Protein AF-X1MJX8-F1 (afdb_monomer_lite)

Sequence (141 aa):
MYLIDFKDSSGRNGSEAEYEYDYMFFENSLMPEYYFYSAAKYSDGSYIKNINGKLPVCEEESFTAPNSLELKYGNGDGNWEASISFERIRGNDFHKGSNNLSFWIFPESTNVHLYPKIALSINKAIFAPYFISEFFIHVLN

pLDDT: mean 80.66, std 19.54, range [22.72, 98.38]

Radius of gyration: 17.56 Å; chains: 1; bounding box: 49×34×44 Å

Organism: NCBI:txid412755

Foldseek 3Di:
DDDPPPPPPPPDDDDPPQDAAAQDLDQDAPDAFFHPQKAKDKDDPKDWDDDPRTFHWAQPDHPRPRTDTDTDIDDDPIDMDMDGDGDDDPSNPHHDDDPDDDDADDDPDPPQVPADWDWDDDPNRTDDTDRPVVDDDDHDD

Structure (mmCIF, N/CA/C/O backbone):
data_AF-X1MJX8-F1
#
_entry.id   AF-X1MJX8-F1
#
loop_
_atom_site.group_PDB
_atom_site.id
_atom_site.type_symbol
_atom_site.label_atom_id
_atom_site.label_alt_id
_atom_site.label_comp_id
_atom_site.label_asym_id
_atom_site.label_entity_id
_atom_site.label_seq_id
_atom_site.pdbx_PDB_ins_code
_atom_site.Cartn_x
_atom_site.Cartn_y
_atom_site.Cartn_z
_atom_site.occupancy
_atom_site.B_iso_or_equiv
_atom_site.auth_seq_id
_atom_site.auth_comp_id
_atom_site.auth_asym_id
_atom_site.auth_atom_id
_atom_site.pdbx_PDB_model_num
ATOM 1 N N . MET A 1 1 ? 17.859 9.594 2.837 1.00 25.47 1 MET A N 1
ATOM 2 C CA . MET A 1 1 ? 19.204 9.148 2.419 1.00 25.47 1 MET A CA 1
ATOM 3 C C . MET A 1 1 ? 19.124 8.731 0.960 1.00 25.47 1 MET A C 1
ATOM 5 O O . MET A 1 1 ? 18.314 7.873 0.644 1.00 25.47 1 MET A O 1
ATOM 9 N N . TYR A 1 2 ? 19.865 9.398 0.076 1.00 22.72 2 TYR A N 1
ATOM 10 C CA . TYR A 1 2 ? 19.898 9.067 -1.348 1.00 22.72 2 TYR A CA 1
ATOM 11 C C . TYR A 1 2 ? 20.617 7.732 -1.549 1.00 22.72 2 TYR A C 1
ATOM 13 O O . TYR A 1 2 ? 21.723 7.560 -1.042 1.00 22.72 2 TYR A O 1
ATOM 21 N N . LEU A 1 3 ? 20.027 6.827 -2.321 1.00 24.23 3 LEU A N 1
ATOM 22 C CA . LEU A 1 3 ? 20.771 5.767 -2.992 1.00 24.23 3 LEU A CA 1
ATOM 23 C C . LEU A 1 3 ? 20.480 5.897 -4.482 1.00 24.23 3 LEU A C 1
ATOM 25 O O . LEU A 1 3 ? 19.595 5.263 -5.037 1.00 24.23 3 LEU A O 1
ATOM 29 N N . ILE A 1 4 ? 21.219 6.816 -5.098 1.00 29.98 4 ILE A N 1
ATOM 30 C CA . ILE A 1 4 ? 21.469 6.781 -6.529 1.00 29.98 4 ILE A CA 1
ATOM 31 C C . ILE A 1 4 ? 22.626 5.794 -6.694 1.00 29.98 4 ILE A C 1
ATOM 33 O O . ILE A 1 4 ? 23.773 6.152 -6.427 1.00 29.98 4 ILE A O 1
ATOM 37 N N . ASP A 1 5 ? 22.341 4.545 -7.063 1.00 28.92 5 ASP A N 1
ATOM 38 C CA . ASP A 1 5 ? 23.394 3.614 -7.472 1.00 28.92 5 ASP A CA 1
ATOM 39 C C . ASP A 1 5 ? 23.694 3.850 -8.958 1.00 28.92 5 ASP A C 1
ATOM 41 O O . ASP A 1 5 ? 23.094 3.246 -9.848 1.00 28.92 5 ASP A O 1
ATOM 45 N N . PHE A 1 6 ? 24.601 4.788 -9.242 1.00 35.72 6 PHE A N 1
ATOM 46 C CA . PHE A 1 6 ? 25.273 4.817 -10.536 1.00 35.72 6 PHE A CA 1
ATOM 47 C C . PHE A 1 6 ? 26.395 3.779 -10.510 1.00 35.72 6 PHE A C 1
ATOM 49 O O . PHE A 1 6 ? 27.538 4.095 -10.182 1.00 35.72 6 PHE A O 1
ATOM 56 N N . LYS A 1 7 ? 26.100 2.546 -10.926 1.00 32.16 7 LYS A N 1
ATOM 57 C CA . LYS A 1 7 ? 27.143 1.684 -11.487 1.00 32.16 7 LYS A CA 1
ATOM 58 C C . LYS A 1 7 ? 27.288 1.989 -12.973 1.00 32.16 7 LYS A C 1
ATOM 60 O O . LYS A 1 7 ? 26.706 1.315 -13.813 1.00 32.16 7 LYS A O 1
ATOM 65 N N . ASP A 1 8 ? 28.102 2.991 -13.299 1.00 39.41 8 ASP A N 1
ATOM 66 C CA . ASP A 1 8 ? 28.864 2.916 -14.545 1.00 39.41 8 ASP A CA 1
ATOM 67 C C . ASP A 1 8 ? 30.120 2.090 -14.255 1.00 39.41 8 ASP A C 1
ATOM 69 O O . ASP A 1 8 ? 31.093 2.569 -13.674 1.00 39.41 8 ASP A O 1
ATOM 73 N N . SER A 1 9 ? 30.074 0.812 -14.618 1.00 40.59 9 SER A N 1
ATOM 74 C CA . SER A 1 9 ? 31.277 0.007 -14.792 1.00 40.59 9 SER A CA 1
ATOM 75 C C . SER A 1 9 ? 31.467 -0.277 -16.275 1.00 40.59 9 SER A C 1
ATOM 77 O O . SER A 1 9 ? 31.355 -1.417 -16.726 1.00 40.59 9 SER A O 1
ATOM 79 N N . SER A 1 10 ? 31.769 0.762 -17.053 1.00 38.62 10 SER A N 1
ATOM 80 C CA . SER A 1 10 ? 32.276 0.643 -18.418 1.00 38.62 10 SER A CA 1
ATOM 81 C C . SER A 1 10 ? 33.718 0.116 -18.435 1.00 38.62 10 SER A C 1
ATOM 83 O O . SER A 1 10 ? 34.661 0.761 -18.879 1.00 38.62 10 SER A O 1
ATOM 85 N N . GLY A 1 11 ? 33.876 -1.142 -18.026 1.00 40.78 11 GLY A N 1
ATOM 86 C CA . GLY A 1 11 ? 34.896 -2.034 -18.563 1.00 40.78 11 GLY A CA 1
ATOM 87 C C . GLY A 1 11 ? 34.317 -2.741 -19.786 1.00 40.78 11 GLY A C 1
ATOM 88 O O . GLY A 1 11 ? 33.833 -3.863 -19.680 1.00 40.78 11 GLY A O 1
ATOM 89 N N . ARG A 1 12 ? 34.288 -2.068 -20.943 1.00 47.28 12 ARG A N 1
ATOM 90 C CA . ARG A 1 12 ? 33.763 -2.653 -22.187 1.00 47.28 12 ARG A CA 1
ATOM 91 C C . ARG A 1 12 ? 34.659 -3.791 -22.674 1.00 47.28 12 ARG A C 1
ATOM 93 O O . ARG A 1 12 ? 35.814 -3.548 -23.002 1.00 47.28 12 ARG A O 1
ATOM 100 N N . ASN A 1 13 ? 34.067 -4.974 -22.833 1.00 40.62 13 ASN A N 1
ATOM 101 C CA . ASN A 1 13 ? 34.365 -5.917 -23.913 1.00 40.62 13 ASN A CA 1
ATOM 102 C C . ASN A 1 13 ? 33.113 -6.772 -24.213 1.00 40.62 13 ASN A C 1
ATOM 104 O O . ASN A 1 13 ? 32.824 -7.724 -23.502 1.00 40.62 13 ASN A O 1
ATOM 108 N N . GLY A 1 14 ? 32.384 -6.404 -25.275 1.00 47.25 14 GLY A N 1
ATOM 109 C CA . GLY A 1 14 ? 31.572 -7.296 -26.122 1.00 47.25 14 GLY A CA 1
ATOM 110 C C . GLY A 1 14 ? 30.442 -8.139 -25.505 1.00 47.25 14 GLY A C 1
ATOM 111 O O . GLY A 1 14 ? 30.599 -9.341 -25.338 1.00 47.25 14 GLY A O 1
ATOM 112 N N . SER A 1 15 ? 29.276 -7.535 -25.286 1.00 40.44 15 SER A N 1
ATOM 113 C CA . SER A 1 15 ? 27.907 -8.058 -25.516 1.00 40.44 15 SER A CA 1
ATOM 114 C C . SER A 1 15 ? 26.939 -6.969 -25.033 1.00 40.44 15 SER A C 1
ATOM 116 O O . SER A 1 15 ? 27.300 -6.198 -24.144 1.00 40.44 15 SER A O 1
ATOM 118 N N . GLU A 1 16 ? 25.774 -6.799 -25.660 1.00 48.97 16 GLU A N 1
ATOM 119 C CA . GLU A 1 16 ? 24.746 -5.880 -25.152 1.00 48.97 16 GLU A CA 1
ATOM 120 C C . GLU A 1 16 ? 24.348 -6.345 -23.747 1.00 48.97 16 GLU A C 1
ATOM 122 O O . GLU A 1 16 ? 23.657 -7.347 -23.594 1.00 48.97 16 GLU A O 1
ATOM 127 N N . ALA A 1 17 ? 24.871 -5.678 -22.718 1.00 59.62 17 ALA A N 1
ATOM 128 C CA . ALA A 1 17 ? 24.524 -5.977 -21.341 1.00 59.62 17 ALA A CA 1
ATOM 129 C C . ALA A 1 17 ? 23.063 -5.570 -21.132 1.00 59.62 17 ALA A C 1
ATOM 131 O O . ALA A 1 17 ? 22.727 -4.388 -21.241 1.00 59.62 17 ALA A O 1
ATOM 132 N N . GLU A 1 18 ? 22.199 -6.553 -20.889 1.00 62.78 18 GLU A N 1
ATOM 133 C CA . GLU A 1 18 ? 20.811 -6.310 -20.511 1.00 62.78 18 GLU A CA 1
ATOM 134 C C . GLU A 1 18 ? 20.781 -5.445 -19.245 1.00 62.78 18 GLU A C 1
ATOM 136 O O . GLU A 1 18 ? 21.544 -5.657 -18.301 1.00 62.78 18 GLU A O 1
ATOM 141 N N . TYR A 1 19 ? 19.940 -4.410 -19.255 1.00 75.25 19 TYR A N 1
ATOM 142 C CA . TYR A 1 19 ? 19.821 -3.492 -18.129 1.00 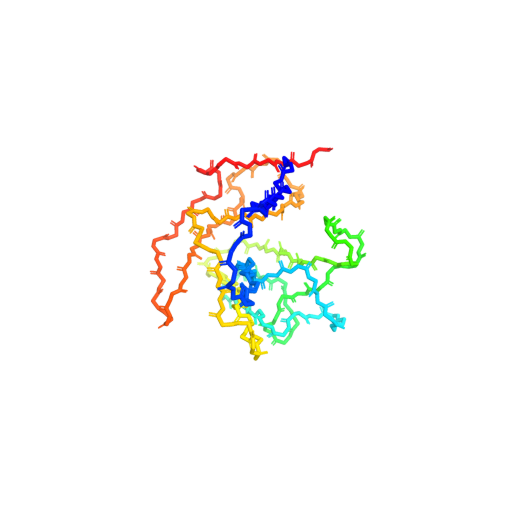75.25 19 TYR A CA 1
ATOM 143 C C . TYR A 1 19 ? 19.154 -4.207 -16.951 1.00 75.25 19 TYR A C 1
ATOM 145 O O . TYR A 1 19 ? 18.047 -4.725 -17.087 1.00 75.25 19 TYR A O 1
ATOM 153 N N . GLU A 1 20 ? 19.815 -4.220 -15.793 1.00 80.12 20 GLU A N 1
ATOM 154 C CA . GLU A 1 20 ? 19.229 -4.745 -14.561 1.00 80.12 20 GLU A CA 1
ATOM 155 C C . GLU A 1 20 ? 18.338 -3.686 -13.903 1.00 80.12 20 GLU A C 1
ATOM 157 O O . GLU A 1 20 ? 18.796 -2.594 -13.551 1.00 80.12 20 GLU A O 1
ATOM 162 N N . TYR A 1 21 ? 17.070 -4.022 -13.692 1.00 79.62 21 TYR A N 1
ATOM 163 C CA . TYR A 1 21 ? 16.095 -3.150 -13.047 1.00 79.62 21 TYR A CA 1
ATOM 164 C C . TYR A 1 21 ? 16.095 -3.316 -11.525 1.00 79.62 21 TYR A C 1
ATOM 166 O O . TYR A 1 21 ? 16.451 -4.366 -10.982 1.00 79.62 21 TYR A O 1
ATOM 174 N N . ASP A 1 22 ? 15.650 -2.282 -10.816 1.00 83.44 22 ASP A N 1
ATOM 175 C CA . ASP A 1 22 ? 15.385 -2.393 -9.384 1.00 83.44 22 ASP A CA 1
ATOM 176 C C . ASP A 1 22 ? 14.062 -3.139 -9.142 1.00 83.44 22 ASP A C 1
ATOM 178 O O . ASP A 1 22 ? 13.101 -3.023 -9.906 1.00 83.44 22 ASP A O 1
ATOM 182 N N . TYR A 1 23 ? 14.001 -3.919 -8.060 1.00 84.38 23 TYR A N 1
ATOM 183 C CA . TYR A 1 23 ? 12.796 -4.662 -7.691 1.00 84.38 23 TYR A CA 1
ATOM 184 C C . TYR A 1 23 ? 11.807 -3.751 -6.952 1.00 84.38 23 TYR A C 1
ATOM 186 O O . TYR A 1 23 ? 11.869 -3.592 -5.731 1.00 84.38 23 TYR A O 1
ATOM 194 N N . MET A 1 24 ? 10.906 -3.126 -7.707 1.00 88.31 24 MET A N 1
ATOM 195 C CA . MET A 1 24 ? 10.059 -2.035 -7.232 1.00 88.31 24 MET A CA 1
ATOM 196 C C . MET A 1 24 ? 8.597 -2.464 -7.057 1.00 88.31 24 MET A C 1
ATOM 198 O O . MET A 1 24 ? 7.958 -2.942 -7.989 1.00 88.31 24 MET A O 1
ATOM 202 N N . PHE A 1 25 ? 8.052 -2.285 -5.851 1.00 91.12 25 PHE A N 1
ATOM 203 C CA . PHE A 1 25 ? 6.638 -2.576 -5.563 1.00 91.12 25 PHE A CA 1
ATOM 204 C C . PHE A 1 25 ? 5.714 -1.406 -5.919 1.00 91.12 25 PHE A C 1
ATOM 206 O O . PHE A 1 25 ? 4.576 -1.608 -6.346 1.00 91.12 25 PHE A O 1
ATOM 213 N N . PHE A 1 26 ? 6.202 -0.185 -5.708 1.00 93.88 26 PHE A N 1
ATOM 214 C CA . PHE A 1 26 ? 5.493 1.051 -5.991 1.00 93.88 26 PHE A CA 1
ATOM 215 C C . PHE A 1 26 ? 6.502 2.191 -6.155 1.00 93.88 26 PHE A C 1
ATOM 217 O O . PHE A 1 26 ? 7.419 2.326 -5.345 1.00 93.88 26 PHE A O 1
ATOM 224 N N . GLU A 1 27 ? 6.290 3.014 -7.174 1.00 92.56 27 GLU A N 1
ATOM 225 C CA . GLU A 1 27 ? 6.927 4.327 -7.326 1.00 92.56 27 GLU A CA 1
ATOM 226 C C . GLU A 1 27 ? 5.856 5.374 -7.583 1.00 92.56 27 GLU A C 1
ATOM 228 O O . GLU A 1 27 ? 5.777 6.341 -6.838 1.00 92.56 27 GLU A O 1
ATOM 233 N N . ASN A 1 28 ? 4.998 5.130 -8.574 1.00 93.94 28 ASN A N 1
ATOM 234 C 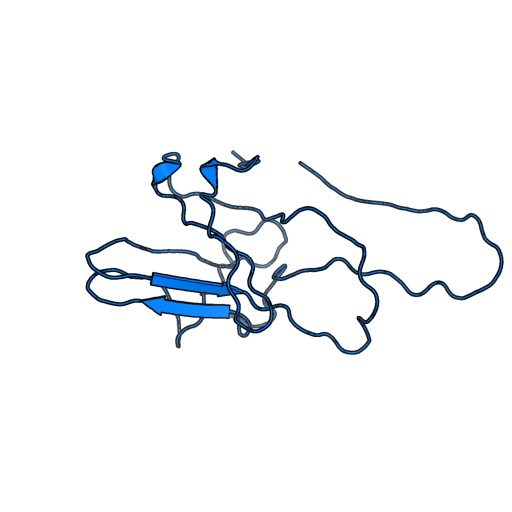CA . ASN A 1 28 ? 3.826 5.942 -8.864 1.00 93.94 28 ASN A CA 1
ATOM 235 C C . ASN A 1 28 ? 2.693 5.074 -9.423 1.00 93.94 28 ASN A C 1
ATOM 237 O O . ASN A 1 28 ? 2.926 4.090 -10.126 1.00 93.94 28 ASN A O 1
ATOM 241 N N . SER A 1 29 ? 1.454 5.477 -9.167 1.00 94.06 29 SER A N 1
ATOM 242 C CA . SER A 1 29 ? 0.278 4.983 -9.874 1.00 94.06 29 SER A CA 1
ATOM 243 C C . SER A 1 29 ? 0.067 5.770 -11.165 1.00 94.06 29 SER A C 1
ATOM 245 O O . SER A 1 29 ? 0.085 6.999 -11.161 1.00 94.06 29 SER A O 1
ATOM 247 N N . LEU A 1 30 ? -0.194 5.065 -12.268 1.00 92.94 30 LEU A N 1
ATOM 248 C CA . LEU A 1 30 ? -0.627 5.680 -13.531 1.00 92.94 30 LEU A CA 1
ATOM 249 C C . LEU A 1 30 ? -2.118 6.048 -13.526 1.00 92.94 30 LEU A C 1
ATOM 251 O O . LEU A 1 30 ? -2.558 6.844 -14.351 1.00 92.94 30 LEU A O 1
ATOM 255 N N . MET A 1 31 ? -2.891 5.431 -12.630 1.00 92.88 31 MET A N 1
ATOM 256 C CA . MET A 1 31 ? -4.329 5.645 -12.493 1.00 92.88 31 MET A CA 1
ATOM 257 C C . MET A 1 31 ? -4.629 6.444 -11.221 1.00 92.88 31 MET A C 1
ATOM 259 O O . MET A 1 31 ? -3.991 6.187 -10.192 1.00 92.88 31 MET A O 1
ATOM 263 N N . PRO A 1 32 ? -5.605 7.365 -11.263 1.00 92.50 32 PRO A N 1
ATOM 264 C CA . PRO A 1 32 ? -6.043 8.087 -10.078 1.00 92.50 32 PRO A CA 1
ATOM 265 C C . PRO A 1 32 ? -6.844 7.175 -9.134 1.00 92.50 32 PRO A C 1
ATOM 267 O O . PRO A 1 32 ? -7.151 6.023 -9.448 1.00 92.50 32 PRO A O 1
ATOM 270 N N . GLU A 1 33 ? -7.227 7.734 -7.988 1.00 95.62 33 GLU A N 1
ATOM 271 C CA . GLU A 1 33 ? -8.064 7.133 -6.941 1.00 95.62 33 GLU A CA 1
ATOM 272 C C . GLU A 1 33 ? -7.407 6.002 -6.150 1.00 95.62 33 GLU A C 1
ATOM 274 O O . GLU A 1 33 ? -7.257 6.130 -4.938 1.00 95.62 33 GLU A O 1
ATOM 279 N N . TYR A 1 34 ? -7.042 4.888 -6.785 1.00 97.19 34 TYR A N 1
ATOM 280 C CA . TYR A 1 34 ? -6.519 3.713 -6.089 1.00 97.19 34 TYR A CA 1
ATOM 281 C C . TYR A 1 34 ? -5.505 2.929 -6.913 1.00 97.19 34 TYR A C 1
ATOM 283 O O . TYR A 1 34 ? -5.561 2.859 -8.140 1.00 97.19 34 TYR A O 1
ATOM 291 N N . TYR A 1 35 ? -4.588 2.261 -6.217 1.00 97.38 35 TYR A N 1
ATOM 292 C CA . TYR A 1 35 ? -3.528 1.509 -6.871 1.00 97.38 35 TYR A CA 1
ATOM 293 C C . TYR A 1 35 ? -3.952 0.074 -7.168 1.00 97.38 35 TYR A C 1
ATOM 295 O O . TYR A 1 35 ? -4.213 -0.723 -6.262 1.00 97.38 35 TYR A O 1
ATOM 303 N N . PHE A 1 36 ? -3.993 -0.282 -8.450 1.00 96.25 36 PHE A N 1
ATOM 304 C CA . PHE A 1 36 ? -4.509 -1.570 -8.915 1.00 96.25 36 PHE A CA 1
ATOM 305 C C . PHE A 1 36 ? -3.793 -2.783 -8.295 1.00 96.25 36 PHE A C 1
ATOM 307 O O . PHE A 1 36 ? -4.449 -3.751 -7.894 1.00 96.25 36 PHE A O 1
ATOM 314 N N . TYR A 1 37 ? -2.467 -2.713 -8.145 1.00 95.56 3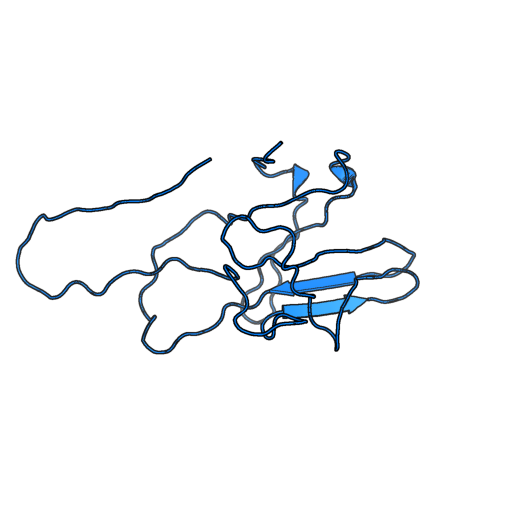7 TYR A N 1
ATOM 315 C CA . TYR A 1 37 ? -1.642 -3.796 -7.594 1.00 95.56 37 TYR A CA 1
ATOM 316 C C . TYR A 1 37 ? -1.604 -3.835 -6.063 1.00 95.56 37 TYR A C 1
ATOM 318 O O . TYR A 1 37 ? -0.844 -4.606 -5.478 1.00 95.56 37 TYR A O 1
ATOM 326 N N . SER A 1 38 ? -2.448 -3.053 -5.394 1.00 96.75 38 SER A N 1
ATOM 327 C CA . SER A 1 38 ? -2.639 -3.156 -3.950 1.00 96.75 38 SER A CA 1
ATOM 328 C C . SER A 1 38 ? -3.789 -4.099 -3.577 1.00 96.75 38 SER A C 1
ATOM 330 O O . SER A 1 38 ? -4.588 -4.518 -4.417 1.00 96.75 38 SER A O 1
ATOM 332 N N . ALA A 1 39 ? -3.892 -4.436 -2.299 1.00 97.00 39 ALA A N 1
ATOM 333 C CA . ALA A 1 39 ? -5.107 -4.956 -1.688 1.00 97.00 39 ALA A CA 1
ATOM 334 C C . ALA A 1 39 ? -5.205 -4.430 -0.256 1.00 97.00 39 ALA A C 1
ATOM 336 O O . ALA A 1 39 ? -4.176 -4.231 0.386 1.00 97.00 39 ALA A O 1
ATOM 337 N N . ALA A 1 40 ? -6.423 -4.222 0.234 1.00 97.25 40 ALA A N 1
ATOM 338 C CA . ALA A 1 40 ? -6.705 -3.785 1.592 1.00 97.25 40 ALA A CA 1
ATOM 339 C C . ALA A 1 40 ? -8.024 -4.396 2.085 1.00 97.25 40 ALA A C 1
ATOM 341 O O . ALA A 1 40 ? -9.014 -4.433 1.351 1.00 97.25 40 ALA A O 1
ATOM 342 N N . LYS A 1 41 ? -8.041 -4.886 3.325 1.00 97.06 41 LYS A N 1
ATOM 343 C CA . LYS A 1 41 ? -9.226 -5.458 3.984 1.00 97.06 41 LYS A CA 1
ATOM 344 C C . LYS A 1 41 ? -9.157 -5.232 5.493 1.00 97.06 41 LYS A C 1
ATOM 346 O O . LYS A 1 41 ? -8.070 -5.060 6.040 1.00 97.06 41 LYS A O 1
ATOM 351 N N . TYR A 1 42 ? -10.302 -5.278 6.164 1.00 97.75 42 TYR A N 1
ATOM 352 C CA . TYR A 1 42 ? -10.388 -5.174 7.620 1.00 97.75 42 TYR A CA 1
ATOM 353 C C . TYR A 1 42 ? -11.586 -5.947 8.187 1.00 97.75 42 TYR A C 1
ATOM 355 O O . TYR A 1 42 ? -12.496 -6.313 7.442 1.00 97.75 42 TYR A O 1
ATOM 363 N N . SER A 1 43 ? -11.579 -6.185 9.499 1.00 97.06 43 SER A N 1
ATOM 364 C CA . SER A 1 43 ? -12.668 -6.797 10.264 1.00 97.06 43 SER A CA 1
ATOM 365 C C . SER A 1 43 ? -12.851 -6.139 11.639 1.00 97.06 43 SER A C 1
ATOM 367 O O . SER A 1 43 ? -11.952 -5.474 12.144 1.00 97.06 43 SER A O 1
ATOM 369 N N . ASP A 1 44 ? -14.026 -6.350 12.239 1.00 94.44 44 ASP A N 1
ATOM 370 C CA . ASP A 1 44 ? -14.340 -6.158 13.667 1.00 94.44 44 ASP A CA 1
ATOM 371 C C . ASP A 1 44 ? -13.781 -4.877 14.314 1.00 94.44 44 ASP A C 1
ATOM 373 O O . ASP A 1 44 ? -12.911 -4.903 15.178 1.00 94.44 44 ASP A O 1
ATOM 377 N N . GLY A 1 45 ? -14.271 -3.712 13.891 1.00 93.38 45 GLY A N 1
ATOM 378 C CA . GLY A 1 45 ? -13.909 -2.428 14.508 1.00 93.38 45 GLY A CA 1
ATOM 379 C C . GLY A 1 45 ? -12.499 -1.918 14.180 1.00 93.38 45 GLY A C 1
ATOM 380 O O . GLY A 1 45 ? -12.239 -0.733 14.375 1.00 93.38 45 GLY A O 1
ATOM 381 N N . SER A 1 46 ? -11.615 -2.755 13.627 1.00 96.88 46 SER A N 1
ATOM 382 C CA . SER A 1 46 ? -10.429 -2.286 12.907 1.00 96.88 46 SER A CA 1
ATOM 383 C C . SER A 1 46 ? -10.841 -1.693 11.562 1.00 96.88 46 SER A C 1
ATOM 385 O O . SER A 1 46 ? -11.885 -2.038 11.004 1.00 96.88 46 SER A O 1
ATOM 387 N N . TYR A 1 47 ? -10.021 -0.797 11.017 1.00 97.25 47 TYR A N 1
ATOM 388 C CA . TYR A 1 47 ? -10.263 -0.234 9.695 1.00 97.25 47 TYR A CA 1
ATOM 389 C C . TYR A 1 47 ? -8.965 0.070 8.957 1.00 97.25 47 TYR A C 1
ATOM 391 O O . TYR A 1 47 ? -7.941 0.387 9.557 1.00 97.25 47 TYR A O 1
ATOM 399 N N . ILE A 1 48 ? -9.051 0.038 7.632 1.00 97.94 48 ILE A N 1
ATOM 400 C CA . ILE A 1 48 ? -8.067 0.629 6.731 1.00 97.94 48 ILE A CA 1
ATOM 401 C C . ILE A 1 48 ? -8.813 1.302 5.581 1.00 97.94 48 ILE A C 1
ATOM 403 O O . ILE A 1 48 ? -9.713 0.704 4.979 1.00 97.94 48 ILE A O 1
ATOM 407 N N . LYS A 1 49 ? -8.473 2.563 5.297 1.00 98.00 49 LYS A N 1
ATOM 408 C CA . LYS A 1 49 ? -9.051 3.312 4.181 1.00 98.00 49 LYS A CA 1
ATOM 409 C C . LYS A 1 49 ? -8.725 2.575 2.888 1.00 98.00 49 LYS A C 1
ATOM 411 O O . LYS A 1 49 ? -7.572 2.258 2.613 1.00 98.00 49 LYS A O 1
ATOM 416 N N . ASN A 1 50 ? -9.759 2.275 2.116 1.00 98.12 50 ASN A N 1
ATOM 417 C CA . ASN A 1 50 ? -9.626 1.604 0.836 1.00 98.12 50 ASN A CA 1
ATOM 418 C C . ASN A 1 50 ? -10.763 2.009 -0.104 1.00 98.12 50 ASN A C 1
ATOM 420 O O . ASN A 1 50 ? -11.846 2.380 0.350 1.00 98.12 50 ASN A O 1
ATOM 424 N N . ILE A 1 51 ? -10.510 1.906 -1.405 1.00 98.25 51 ILE A N 1
ATOM 425 C CA . ILE A 1 51 ? -11.507 2.059 -2.466 1.00 98.25 51 ILE A CA 1
ATOM 426 C C . ILE A 1 51 ? -11.566 0.719 -3.191 1.00 98.25 51 ILE A C 1
ATO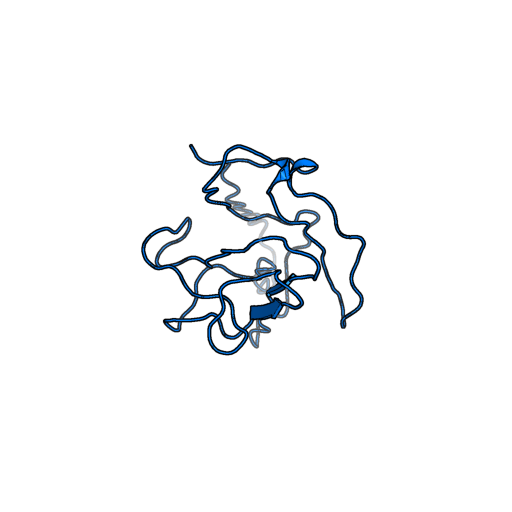M 428 O O . ILE A 1 51 ? -10.562 0.259 -3.725 1.00 98.25 51 ILE A O 1
ATOM 432 N N . ASN A 1 52 ? -12.719 0.047 -3.162 1.00 96.62 52 ASN A N 1
ATOM 433 C CA . ASN A 1 52 ? -12.907 -1.281 -3.764 1.00 96.62 52 ASN A CA 1
ATOM 434 C C . ASN A 1 52 ? -11.859 -2.327 -3.317 1.00 96.62 52 ASN A C 1
ATOM 436 O O . ASN A 1 52 ? -11.404 -3.148 -4.114 1.00 96.62 52 ASN A O 1
ATOM 440 N N . GLY A 1 53 ? -11.450 -2.292 -2.042 1.00 97.88 53 GLY A N 1
ATOM 441 C CA . GLY A 1 53 ? -10.432 -3.197 -1.504 1.00 97.88 53 GLY A CA 1
ATOM 442 C C . GLY A 1 53 ? -9.007 -2.883 -1.968 1.00 97.88 53 GLY A C 1
ATOM 443 O O . GLY A 1 53 ? -8.155 -3.768 -1.932 1.00 97.88 53 GLY A O 1
ATOM 444 N N . LYS A 1 54 ? -8.742 -1.654 -2.429 1.00 98.38 54 LYS A N 1
ATOM 445 C CA . LYS A 1 54 ? -7.435 -1.157 -2.887 1.00 98.38 54 LYS A CA 1
ATOM 446 C C . LYS A 1 54 ? -6.991 0.055 -2.071 1.00 98.38 54 LYS A C 1
ATOM 448 O O . LYS A 1 54 ? -7.829 0.824 -1.602 1.00 98.38 54 LYS A O 1
ATOM 453 N N . LEU A 1 55 ? -5.681 0.223 -1.908 1.00 98.38 55 LEU A N 1
ATOM 454 C CA . LEU A 1 55 ? -5.091 1.399 -1.273 1.00 98.38 55 LEU A CA 1
ATOM 455 C C . LEU A 1 55 ? -5.331 2.644 -2.139 1.00 98.38 55 LEU A C 1
ATOM 457 O O . LEU A 1 55 ? -5.092 2.573 -3.351 1.00 98.38 55 LEU A O 1
ATOM 461 N N . PRO A 1 56 ? -5.785 3.761 -1.544 1.00 98.19 56 PRO A N 1
ATOM 462 C CA . PRO A 1 56 ? -5.930 5.016 -2.261 1.00 98.19 56 PRO A CA 1
ATOM 463 C C . PRO A 1 56 ? -4.586 5.585 -2.726 1.00 98.19 56 PRO A C 1
ATOM 465 O O . PRO A 1 56 ? -3.549 5.364 -2.097 1.00 98.19 56 PRO A O 1
ATOM 468 N N . VAL A 1 57 ? -4.632 6.340 -3.818 1.00 97.62 57 VAL A N 1
ATOM 469 C CA . VAL A 1 57 ? -3.517 7.139 -4.335 1.00 97.62 57 VAL A CA 1
ATOM 470 C C . VAL A 1 57 ? -3.639 8.559 -3.779 1.00 97.62 57 VAL A C 1
ATOM 472 O O . VAL A 1 57 ? -4.714 9.150 -3.841 1.00 97.62 57 VAL A O 1
ATOM 475 N N . CYS A 1 58 ? -2.545 9.081 -3.228 1.00 95.19 58 CYS A N 1
ATOM 476 C CA . CYS A 1 58 ? -2.411 10.444 -2.713 1.00 95.19 58 CYS A CA 1
ATOM 477 C C . CYS A 1 58 ? -1.593 11.272 -3.709 1.00 95.19 58 CYS A C 1
ATOM 479 O O . CYS A 1 58 ? -0.480 10.878 -4.055 1.00 95.19 58 CYS A O 1
ATOM 481 N N . GLU A 1 59 ? -2.128 12.397 -4.178 1.00 94.25 59 GLU A N 1
ATOM 482 C CA . GLU A 1 59 ? -1.451 13.286 -5.141 1.00 94.25 59 GLU A CA 1
ATOM 483 C C . GLU A 1 59 ? -0.872 14.538 -4.458 1.00 94.25 59 GLU A C 1
ATOM 485 O O . GLU A 1 59 ? -0.124 15.304 -5.063 1.00 94.25 59 GLU A O 1
ATOM 490 N N . GLU A 1 60 ? -1.200 14.749 -3.183 1.00 92.12 60 GLU A N 1
ATOM 491 C CA . GLU A 1 60 ? -0.797 15.914 -2.400 1.00 92.12 60 GLU A CA 1
ATOM 492 C C . GLU A 1 60 ? 0.606 15.774 -1.800 1.00 92.12 60 GLU A C 1
ATOM 494 O O . GLU A 1 60 ? 1.319 16.767 -1.656 1.00 92.12 60 GLU A O 1
ATOM 499 N N . GLU A 1 61 ? 1.009 14.550 -1.453 1.00 90.31 61 GLU A N 1
ATOM 500 C CA . GLU A 1 61 ? 2.303 14.255 -0.843 1.00 90.31 61 GLU A CA 1
ATOM 501 C C . GLU A 1 61 ? 2.955 13.058 -1.535 1.00 90.31 61 GLU A C 1
ATOM 503 O O . GLU A 1 61 ? 2.367 11.984 -1.665 1.00 90.31 61 GLU A O 1
ATOM 508 N N . SER A 1 62 ? 4.186 13.240 -2.007 1.00 92.88 62 SER A N 1
ATOM 509 C CA . SER A 1 62 ? 4.960 12.193 -2.670 1.00 92.88 62 SER A CA 1
ATOM 510 C C . SER A 1 62 ? 6.455 12.451 -2.516 1.00 92.88 62 SER A C 1
ATOM 512 O O . SER A 1 62 ? 6.908 13.594 -2.467 1.00 92.88 62 SER A O 1
ATOM 514 N N . PHE A 1 63 ? 7.237 11.373 -2.425 1.00 91.50 63 PHE A N 1
ATOM 515 C CA . PHE A 1 63 ? 8.697 11.475 -2.493 1.00 91.50 63 PHE A CA 1
ATOM 516 C C . PHE A 1 63 ? 9.154 11.566 -3.952 1.00 91.50 63 PHE A C 1
ATOM 518 O O . PHE A 1 63 ? 9.903 12.466 -4.327 1.00 91.50 63 PHE A O 1
ATOM 525 N N . THR A 1 64 ? 8.652 10.648 -4.777 1.00 88.88 64 THR A N 1
ATOM 526 C CA . THR A 1 64 ? 8.776 10.702 -6.231 1.00 88.88 64 THR A CA 1
ATOM 527 C C . THR A 1 64 ? 7.434 11.163 -6.776 1.00 88.88 64 THR A C 1
ATOM 529 O O . THR A 1 64 ? 6.458 10.433 -6.678 1.00 88.88 64 THR A O 1
ATOM 532 N N . ALA A 1 65 ? 7.370 12.371 -7.332 1.00 91.62 65 ALA A N 1
ATOM 533 C CA . ALA A 1 65 ? 6.154 12.868 -7.972 1.00 91.62 65 ALA A CA 1
ATOM 534 C C . ALA A 1 65 ? 5.702 11.935 -9.124 1.00 91.62 65 ALA A C 1
ATOM 536 O O . ALA A 1 65 ? 6.564 11.333 -9.776 1.00 91.62 65 ALA A O 1
ATOM 537 N N . PRO A 1 66 ? 4.394 11.866 -9.452 1.00 95.19 66 PRO A N 1
ATOM 538 C CA . PRO A 1 66 ? 3.317 12.709 -8.924 1.00 95.19 66 PRO A CA 1
ATOM 539 C C . PRO A 1 66 ? 2.574 12.202 -7.679 1.00 95.19 66 PRO A C 1
ATOM 541 O O . PRO A 1 66 ? 1.795 12.980 -7.141 1.00 95.19 66 PRO A O 1
ATOM 544 N N . ASN A 1 67 ? 2.728 10.950 -7.237 1.00 96.75 67 ASN A N 1
ATOM 545 C CA . ASN A 1 67 ? 1.836 10.412 -6.207 1.00 96.75 67 ASN A CA 1
ATOM 546 C C . ASN A 1 67 ? 2.477 9.408 -5.239 1.00 96.75 67 ASN A C 1
ATOM 548 O O . ASN A 1 67 ? 3.597 8.938 -5.407 1.00 96.75 67 ASN A O 1
ATOM 552 N N . SER A 1 68 ? 1.748 9.118 -4.164 1.00 97.00 68 SER A N 1
ATOM 553 C CA . SER A 1 68 ? 2.075 8.106 -3.164 1.00 97.00 68 SER A CA 1
ATOM 554 C C . SER A 1 68 ? 0.856 7.237 -2.840 1.00 97.00 68 SER A C 1
ATOM 556 O O . SER A 1 68 ? -0.229 7.425 -3.395 1.00 97.00 68 SER A O 1
ATOM 558 N N . LEU A 1 69 ? 1.025 6.248 -1.959 1.00 97.00 69 LEU A N 1
ATOM 559 C CA . LEU A 1 69 ? -0.082 5.440 -1.444 1.00 97.00 69 LEU A CA 1
ATOM 560 C C . LEU A 1 69 ? -0.492 5.927 -0.058 1.00 97.00 69 LEU A C 1
ATOM 562 O O . LEU A 1 69 ? 0.345 6.052 0.835 1.00 97.00 69 LEU A O 1
ATOM 566 N N . GLU A 1 70 ? -1.792 6.120 0.147 1.00 95.94 70 GLU A N 1
ATOM 567 C CA . GLU A 1 70 ? -2.334 6.509 1.446 1.00 95.94 70 GLU A CA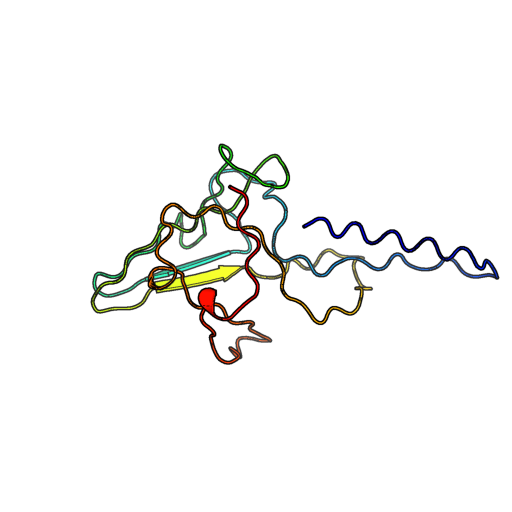 1
ATOM 568 C C . GLU A 1 70 ? -2.563 5.274 2.324 1.00 95.94 70 GLU A C 1
ATOM 570 O O . GLU A 1 70 ? -3.379 4.400 2.012 1.00 95.94 70 GLU A O 1
ATOM 575 N N . LEU A 1 71 ? -1.881 5.225 3.469 1.00 95.06 71 LEU A N 1
ATOM 576 C CA . LEU A 1 71 ? -2.055 4.175 4.468 1.00 95.06 71 LEU A CA 1
ATOM 577 C C . LEU A 1 71 ? -2.693 4.739 5.740 1.00 95.06 71 LEU A C 1
ATOM 579 O O . LEU A 1 71 ? -2.024 4.981 6.741 1.00 95.06 71 LEU A O 1
ATOM 583 N N . LYS A 1 72 ? -4.015 4.920 5.705 1.00 95.56 72 LYS A N 1
ATOM 584 C CA . LYS A 1 72 ? -4.798 5.393 6.851 1.00 95.56 72 LYS A CA 1
ATOM 585 C C . LYS A 1 72 ? -5.564 4.249 7.500 1.00 95.56 72 LYS A C 1
ATOM 587 O O . LYS A 1 72 ? -6.419 3.641 6.858 1.00 95.56 72 LYS A O 1
ATOM 592 N N . TYR A 1 73 ? -5.281 3.963 8.765 1.00 95.62 73 TYR A N 1
ATOM 593 C CA . TYR A 1 73 ? -5.838 2.812 9.476 1.00 95.62 73 TYR A CA 1
ATOM 594 C C . TYR A 1 73 ? -6.124 3.117 10.945 1.00 95.62 73 TYR A C 1
ATOM 596 O O . TYR A 1 73 ? -5.681 4.121 11.503 1.00 95.62 73 TYR A O 1
ATOM 604 N N . GLY A 1 74 ? -6.863 2.214 11.580 1.00 93.69 74 GLY A N 1
ATOM 605 C CA . GLY A 1 74 ? -7.082 2.209 13.017 1.00 93.69 74 GLY A CA 1
ATOM 606 C C . GLY A 1 74 ? -7.270 0.796 13.538 1.00 93.69 74 GLY A C 1
ATOM 607 O O . GLY A 1 74 ? -7.827 -0.069 12.859 1.00 93.69 74 GLY A O 1
ATOM 608 N N . ASN A 1 75 ? -6.784 0.582 14.757 1.00 92.75 75 ASN A N 1
ATOM 609 C CA . ASN A 1 75 ? -6.836 -0.708 15.428 1.00 92.75 75 ASN A CA 1
ATOM 610 C C . ASN A 1 75 ? -8.085 -0.768 16.321 1.00 92.75 75 ASN A C 1
ATOM 612 O O . ASN A 1 75 ? -8.287 0.116 17.154 1.00 92.75 75 ASN A O 1
ATOM 616 N N . GLY A 1 76 ? -8.893 -1.806 16.137 1.00 93.12 76 GLY A N 1
ATOM 617 C CA . GLY A 1 76 ? -10.001 -2.208 17.000 1.00 93.12 76 GLY A CA 1
ATOM 618 C C . GLY A 1 76 ? -9.814 -3.652 17.469 1.00 93.12 76 GLY A C 1
ATOM 619 O O . GLY A 1 76 ? -8.682 -4.106 17.628 1.00 93.12 76 GLY A O 1
ATOM 620 N N . ASP A 1 77 ? -10.915 -4.376 17.672 1.00 95.38 77 ASP A N 1
ATOM 621 C CA . ASP A 1 77 ? -10.882 -5.764 18.161 1.00 95.38 77 ASP A CA 1
ATOM 622 C C . ASP A 1 77 ? -10.453 -6.774 17.079 1.00 95.38 77 ASP A C 1
ATOM 624 O O . ASP A 1 77 ? -9.919 -7.842 17.382 1.00 95.38 77 ASP A O 1
ATOM 628 N N . GLY A 1 78 ? -10.693 -6.441 15.810 1.00 94.94 78 GLY A N 1
ATOM 629 C CA . GLY A 1 78 ? -10.323 -7.231 14.641 1.00 94.94 78 GLY A CA 1
ATOM 630 C C . GLY A 1 78 ? -8.988 -6.834 14.041 1.00 94.94 78 GLY A C 1
ATOM 631 O O . GLY A 1 78 ? -8.166 -6.154 14.651 1.00 94.94 78 GLY A O 1
ATOM 632 N N . ASN A 1 79 ? -8.786 -7.211 12.782 1.00 95.44 79 ASN A N 1
ATOM 633 C CA . ASN A 1 79 ? -7.538 -6.948 12.073 1.00 95.44 79 ASN A CA 1
ATOM 634 C C . ASN A 1 79 ? -7.777 -6.122 10.818 1.00 95.44 79 ASN A C 1
ATOM 636 O O . ASN A 1 79 ? -8.869 -6.104 10.256 1.00 95.44 79 ASN A O 1
ATOM 640 N N . TRP A 1 80 ? -6.721 -5.477 10.349 1.00 96.06 80 TRP A N 1
ATOM 641 C CA . TRP A 1 80 ? -6.648 -4.940 9.004 1.00 96.06 80 TRP A CA 1
ATOM 642 C C . TRP A 1 80 ? -5.371 -5.453 8.344 1.00 96.06 80 TRP A C 1
ATOM 644 O O . TRP A 1 80 ? -4.373 -5.734 9.007 1.00 96.06 80 TRP A O 1
ATOM 654 N N . GLU A 1 81 ? -5.418 -5.616 7.030 1.00 95.31 81 GLU A N 1
ATOM 655 C CA . GLU A 1 81 ? -4.283 -6.052 6.227 1.00 95.31 81 GLU A CA 1
ATOM 656 C C . GLU A 1 81 ? -4.237 -5.223 4.949 1.00 95.31 81 GLU A C 1
ATOM 658 O O . GLU A 1 81 ? -5.273 -4.991 4.319 1.00 95.31 81 GLU A O 1
ATOM 663 N N . ALA A 1 82 ? -3.030 -4.831 4.549 1.00 96.19 82 ALA A N 1
ATOM 664 C CA . ALA A 1 82 ? -2.757 -4.280 3.234 1.00 96.19 82 ALA A CA 1
ATOM 665 C C . ALA A 1 82 ? -1.543 -4.957 2.602 1.00 96.19 82 ALA A C 1
ATOM 667 O O . ALA A 1 82 ? -0.617 -5.384 3.291 1.00 96.19 82 ALA A O 1
ATOM 668 N N . SER A 1 83 ? -1.549 -5.044 1.278 1.00 95.56 83 SER A N 1
ATOM 669 C CA . SER A 1 83 ? -0.444 -5.600 0.502 1.00 95.56 83 SER A CA 1
ATOM 670 C C . SER A 1 83 ? -0.230 -4.800 -0.769 1.00 95.56 83 SER A C 1
ATOM 672 O O . SER A 1 83 ? -1.203 -4.385 -1.398 1.00 95.56 83 SER A O 1
ATOM 674 N N . ILE A 1 84 ? 1.025 -4.666 -1.181 1.00 95.56 84 ILE A N 1
ATOM 675 C CA . ILE A 1 84 ? 1.420 -4.114 -2.476 1.00 95.56 84 ILE A CA 1
ATOM 676 C C . ILE A 1 84 ? 2.094 -5.247 -3.244 1.00 95.56 84 ILE A C 1
ATOM 678 O O . ILE A 1 84 ? 3.047 -5.855 -2.760 1.00 95.56 84 ILE A O 1
ATOM 682 N N . SER A 1 85 ? 1.551 -5.579 -4.409 1.00 92.31 85 SER A N 1
ATOM 683 C CA . SER A 1 85 ? 2.058 -6.656 -5.253 1.00 92.31 85 SER A CA 1
ATOM 684 C C . SER A 1 85 ? 3.065 -6.110 -6.250 1.00 92.31 85 SER A C 1
ATOM 686 O O . SER A 1 85 ? 2.873 -5.031 -6.801 1.00 92.31 85 SER A O 1
ATOM 688 N N . PHE A 1 86 ? 4.110 -6.889 -6.513 1.00 89.31 86 PHE A N 1
ATOM 689 C CA . PHE A 1 86 ? 5.046 -6.596 -7.588 1.00 89.31 86 PHE A CA 1
ATOM 690 C C . PHE A 1 86 ? 4.343 -6.697 -8.950 1.00 89.31 86 PHE A C 1
ATOM 692 O O . PHE A 1 86 ? 3.772 -7.744 -9.282 1.00 89.31 86 PHE A O 1
ATOM 699 N N . GLU A 1 87 ? 4.391 -5.621 -9.734 1.00 86.06 87 GLU A N 1
ATOM 700 C CA . GLU A 1 87 ? 3.910 -5.614 -11.112 1.00 86.06 87 GLU A CA 1
ATOM 701 C C . GLU A 1 87 ? 4.945 -6.280 -12.023 1.00 86.06 87 GLU A C 1
ATOM 703 O O . GLU A 1 87 ? 6.080 -5.828 -12.156 1.00 86.06 87 GLU A O 1
ATOM 708 N N . ARG A 1 88 ? 4.550 -7.366 -12.693 1.00 82.12 88 ARG A N 1
ATOM 709 C CA . ARG A 1 88 ? 5.404 -8.002 -13.700 1.00 82.12 88 ARG A CA 1
ATOM 710 C C . ARG A 1 88 ? 5.302 -7.247 -15.019 1.00 82.12 88 ARG A C 1
ATOM 712 O O . ARG A 1 88 ? 4.344 -7.435 -15.767 1.00 82.12 88 ARG A O 1
ATOM 719 N N . ILE A 1 89 ? 6.322 -6.454 -15.320 1.00 81.75 89 ILE A N 1
ATOM 720 C CA . ILE A 1 89 ? 6.462 -5.771 -16.607 1.00 81.75 89 ILE A CA 1
ATOM 721 C C . ILE A 1 89 ? 7.145 -6.720 -17.596 1.00 81.75 89 ILE A C 1
ATOM 723 O O . ILE A 1 89 ? 8.219 -7.255 -17.329 1.00 81.75 89 ILE A O 1
ATOM 727 N N . ARG A 1 90 ? 6.523 -6.955 -18.755 1.00 78.94 90 ARG A N 1
ATOM 728 C CA . ARG A 1 90 ? 7.102 -7.822 -19.793 1.00 78.94 90 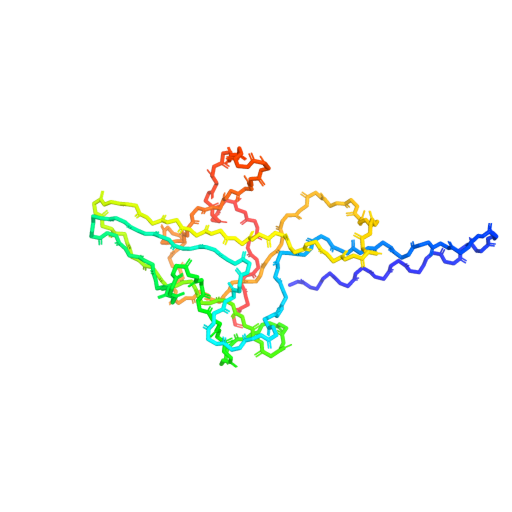ARG A CA 1
ATOM 729 C C . ARG A 1 90 ? 8.415 -7.227 -20.311 1.00 78.94 90 ARG A C 1
ATOM 731 O O . ARG A 1 90 ? 8.434 -6.066 -20.706 1.00 78.94 90 ARG A O 1
ATOM 738 N N . GLY A 1 91 ? 9.468 -8.043 -20.376 1.00 80.06 91 GLY A N 1
ATOM 739 C CA . GLY A 1 91 ? 10.807 -7.609 -20.787 1.00 80.06 91 GLY A CA 1
ATOM 740 C C . GLY A 1 91 ? 11.642 -7.019 -19.648 1.00 80.06 91 GLY A C 1
ATOM 741 O O . GLY A 1 91 ? 12.809 -6.711 -19.859 1.00 80.06 91 GLY A O 1
ATOM 742 N N . ASN A 1 92 ? 11.075 -6.902 -18.443 1.00 79.69 92 ASN A N 1
ATOM 743 C CA . ASN A 1 92 ? 11.831 -6.672 -17.219 1.00 79.69 92 ASN A CA 1
ATOM 744 C C . ASN A 1 92 ? 12.130 -8.029 -16.560 1.00 79.69 92 ASN A C 1
ATOM 746 O O . ASN A 1 92 ? 11.474 -8.439 -15.601 1.00 79.69 92 ASN A O 1
ATOM 750 N N . ASP A 1 93 ? 13.068 -8.766 -17.154 1.00 79.19 93 ASP A N 1
ATOM 751 C CA . ASP A 1 93 ? 13.403 -10.131 -16.731 1.00 79.19 93 ASP A CA 1
ATOM 752 C C . ASP A 1 93 ? 14.646 -10.174 -15.818 1.00 79.19 93 ASP A C 1
ATOM 754 O O . ASP A 1 93 ? 14.817 -11.121 -15.046 1.00 79.19 93 ASP A O 1
ATOM 758 N N . PHE A 1 94 ? 15.465 -9.115 -15.824 1.00 80.25 94 PHE A N 1
ATOM 759 C CA . PHE A 1 94 ? 16.716 -9.023 -15.068 1.00 80.25 94 PHE A CA 1
ATOM 760 C C . PHE A 1 94 ? 16.620 -7.959 -13.983 1.00 80.25 94 PHE A C 1
ATOM 762 O O . PHE A 1 94 ? 16.416 -6.781 -14.264 1.00 80.25 94 PHE A O 1
ATOM 769 N N . HIS A 1 95 ? 16.795 -8.387 -12.734 1.00 80.88 95 HIS A N 1
ATOM 770 C CA . HIS A 1 95 ? 16.724 -7.511 -11.573 1.00 80.88 95 HIS A CA 1
ATOM 771 C C . HIS A 1 95 ? 18.033 -7.541 -10.802 1.00 80.88 95 HIS A C 1
ATOM 773 O O . HIS A 1 95 ? 18.618 -8.612 -10.610 1.00 80.88 95 HIS A O 1
ATOM 779 N N . LYS A 1 96 ? 18.440 -6.382 -10.284 1.00 81.56 96 LYS A N 1
ATOM 780 C CA . LYS A 1 96 ? 19.572 -6.297 -9.363 1.00 81.56 96 LYS A CA 1
ATOM 781 C C . LYS A 1 96 ? 19.254 -7.090 -8.097 1.00 81.56 96 LYS A C 1
ATOM 783 O O . LYS A 1 96 ? 18.166 -6.975 -7.527 1.00 81.56 96 LYS A O 1
ATOM 788 N N . GLY A 1 97 ? 20.217 -7.867 -7.612 1.00 76.88 97 GLY A N 1
ATOM 789 C CA . GLY A 1 97 ? 20.107 -8.490 -6.295 1.00 76.88 97 GLY A CA 1
ATOM 790 C C . GLY A 1 97 ? 20.059 -7.423 -5.196 1.00 76.88 97 GLY A C 1
ATOM 791 O O . GLY A 1 97 ? 20.969 -6.602 -5.101 1.00 76.88 97 GLY A O 1
ATOM 792 N N . SER A 1 98 ? 19.025 -7.447 -4.351 1.00 79.44 98 SER A N 1
ATOM 793 C CA . SER A 1 98 ? 18.899 -6.555 -3.191 1.00 79.44 98 SER A CA 1
ATOM 794 C C . SER A 1 98 ? 18.725 -7.352 -1.904 1.00 79.44 98 SER A C 1
ATOM 796 O O . SER A 1 98 ? 18.001 -8.345 -1.863 1.00 79.44 98 SER A O 1
ATOM 798 N N . ASN A 1 99 ? 19.359 -6.865 -0.837 1.00 82.06 99 ASN A N 1
ATOM 799 C CA . ASN A 1 99 ? 19.203 -7.382 0.523 1.00 82.06 99 ASN A CA 1
ATOM 800 C C . ASN A 1 99 ? 18.346 -6.461 1.404 1.00 82.06 99 ASN A C 1
ATOM 802 O O . ASN A 1 99 ? 18.169 -6.742 2.586 1.00 82.06 99 ASN A O 1
ATOM 806 N N . ASN A 1 100 ? 17.846 -5.353 0.851 1.00 82.56 100 ASN A N 1
ATOM 807 C CA . ASN A 1 100 ? 17.115 -4.335 1.594 1.00 82.56 100 ASN A CA 1
ATOM 808 C C . ASN A 1 100 ? 15.721 -4.136 1.001 1.00 82.56 100 ASN A C 1
ATOM 810 O O . ASN A 1 100 ? 15.561 -4.032 -0.216 1.00 82.56 100 ASN A O 1
ATOM 814 N N . LEU A 1 101 ? 14.732 -4.012 1.884 1.00 83.31 101 LEU A N 1
ATOM 815 C CA . LEU A 1 101 ? 13.446 -3.410 1.564 1.00 83.31 101 LEU A CA 1
ATOM 816 C C . LEU A 1 101 ? 13.523 -1.932 1.951 1.00 83.31 101 LEU A C 1
ATOM 818 O O . LEU A 1 101 ? 13.810 -1.607 3.102 1.00 83.31 101 LEU A O 1
ATOM 822 N N . SER A 1 102 ? 13.295 -1.041 0.992 1.00 85.56 102 SER A N 1
ATOM 823 C CA . SER A 1 102 ? 13.360 0.405 1.202 1.00 85.56 102 SER A CA 1
ATOM 824 C C . SER A 1 102 ? 12.066 1.059 0.749 1.00 85.56 102 SER A C 1
ATOM 826 O O . SER A 1 102 ? 11.492 0.678 -0.267 1.00 85.56 102 SER A O 1
ATOM 828 N N . PHE A 1 103 ? 11.606 2.032 1.523 1.00 87.19 103 PHE A N 1
ATOM 829 C CA . PHE A 1 103 ? 10.404 2.806 1.251 1.00 87.19 103 PHE A CA 1
ATOM 830 C C . PHE A 1 103 ? 10.483 4.133 2.008 1.00 87.19 103 PHE A C 1
ATOM 832 O O . PHE A 1 103 ? 11.208 4.258 2.999 1.00 87.19 103 PHE A O 1
ATOM 839 N N . TRP A 1 104 ? 9.717 5.111 1.540 1.00 88.69 104 TRP A N 1
ATOM 840 C CA . TRP A 1 104 ? 9.528 6.391 2.212 1.00 88.69 104 TRP A CA 1
ATOM 841 C C . TRP A 1 104 ? 8.198 6.369 2.957 1.00 88.69 104 TRP A C 1
ATOM 843 O O . TRP A 1 104 ? 7.205 5.872 2.430 1.00 88.69 104 TRP A O 1
ATOM 853 N N . ILE A 1 105 ? 8.188 6.888 4.183 1.00 87.38 105 ILE A N 1
ATOM 854 C CA . ILE A 1 105 ? 6.973 7.058 4.981 1.00 87.38 105 ILE A CA 1
ATOM 855 C C . ILE A 1 105 ? 6.870 8.526 5.350 1.00 87.38 105 ILE A C 1
ATOM 857 O O . ILE A 1 105 ? 7.840 9.102 5.844 1.00 87.38 105 ILE A O 1
ATOM 861 N N . PHE A 1 106 ? 5.677 9.075 5.162 1.00 88.88 106 PHE A N 1
ATOM 862 C CA . PHE A 1 106 ? 5.264 10.368 5.685 1.00 88.88 106 PHE A CA 1
ATOM 863 C C . PHE A 1 106 ? 4.341 10.108 6.882 1.00 88.88 106 PHE A C 1
ATOM 865 O O . PHE A 1 106 ? 3.178 9.742 6.701 1.00 88.88 106 PHE A O 1
ATOM 872 N N . PRO A 1 107 ? 4.866 10.126 8.119 1.00 86.62 107 PRO A N 1
ATOM 873 C CA . PRO A 1 107 ? 4.076 9.739 9.275 1.00 86.62 107 PRO A CA 1
ATOM 874 C C . PRO A 1 107 ? 3.212 10.900 9.782 1.00 86.62 107 PRO A C 1
ATOM 876 O O . PRO A 1 107 ? 3.714 11.990 10.036 1.00 86.62 107 PRO A O 1
ATOM 879 N N . GLU A 1 108 ? 1.932 10.638 10.060 1.00 84.38 108 GLU A N 1
ATOM 880 C CA . GLU A 1 108 ? 1.071 11.602 10.772 1.00 84.38 108 GLU A CA 1
ATOM 881 C C . GLU A 1 108 ? 1.415 11.704 12.277 1.00 84.38 108 GLU A C 1
ATOM 883 O O . GLU A 1 108 ? 1.040 12.665 12.949 1.00 84.38 108 GLU A O 1
ATOM 888 N N . SER A 1 109 ? 2.119 10.712 12.841 1.00 83.88 109 SER A N 1
ATOM 889 C CA . SER A 1 109 ? 2.484 10.656 14.262 1.00 83.88 109 SER A CA 1
ATOM 890 C C . SER A 1 109 ? 3.940 10.255 14.457 1.00 83.88 109 SER A C 1
ATOM 892 O O . SER A 1 109 ? 4.435 9.354 13.794 1.00 83.88 109 SER A O 1
ATOM 894 N N . THR A 1 110 ? 4.606 10.848 15.447 1.00 83.12 110 THR A N 1
ATOM 895 C CA . THR A 1 110 ? 5.962 10.456 15.864 1.00 83.12 110 THR A CA 1
ATOM 896 C C . THR A 1 110 ? 5.984 9.238 16.794 1.00 83.12 110 THR A C 1
ATOM 898 O O . THR A 1 110 ? 7.057 8.745 17.144 1.00 83.12 110 THR A O 1
ATOM 901 N N . ASN A 1 111 ? 4.820 8.730 17.216 1.00 85.06 111 ASN A N 1
ATOM 902 C CA . ASN A 1 111 ? 4.742 7.549 18.067 1.00 85.06 111 ASN A CA 1
ATOM 903 C C . ASN A 1 111 ? 4.923 6.269 17.240 1.00 85.06 111 ASN A C 1
ATOM 905 O O . ASN A 1 111 ? 3.975 5.736 16.665 1.00 85.06 111 ASN A O 1
ATOM 909 N N . VAL A 1 112 ? 6.146 5.742 17.251 1.00 81.56 112 VAL A N 1
ATOM 910 C CA . VAL A 1 112 ? 6.548 4.547 16.492 1.00 81.56 112 VAL A CA 1
ATOM 911 C C . VAL A 1 112 ? 5.761 3.281 16.843 1.00 81.56 112 VAL A C 1
ATOM 913 O O . VAL A 1 112 ? 5.680 2.374 16.022 1.00 81.56 112 VAL A O 1
ATOM 916 N N . HIS A 1 113 ? 5.139 3.206 18.025 1.00 82.75 113 HIS A N 1
ATOM 917 C CA . HIS A 1 113 ? 4.301 2.062 18.403 1.00 82.75 113 HIS A CA 1
ATOM 918 C C . HIS A 1 113 ? 2.979 2.008 17.636 1.00 82.75 113 HIS A C 1
ATOM 920 O O . HIS A 1 113 ? 2.314 0.974 17.639 1.00 82.75 113 HIS A O 1
ATOM 926 N N . LEU A 1 114 ? 2.590 3.112 16.994 1.00 84.81 114 LEU A N 1
ATOM 927 C CA . LEU A 1 114 ? 1.406 3.159 16.146 1.00 84.81 114 LEU A CA 1
ATOM 928 C C . LEU A 1 114 ? 1.690 2.657 14.735 1.00 84.81 114 LEU A C 1
ATOM 930 O O . LEU A 1 114 ? 0.733 2.391 14.013 1.00 84.81 114 LEU A O 1
ATOM 934 N N . TYR A 1 115 ? 2.960 2.523 14.338 1.00 87.31 115 TYR A N 1
ATOM 935 C CA . TYR A 1 115 ? 3.335 2.114 12.987 1.00 87.31 115 TYR A CA 1
ATOM 936 C C . TYR A 1 115 ? 2.930 0.666 12.717 1.00 87.31 115 TYR A C 1
ATOM 938 O O . TYR A 1 115 ? 2.924 -0.168 13.630 1.00 87.31 115 TYR A O 1
ATOM 946 N N . PRO A 1 116 ? 2.592 0.342 11.461 1.00 89.31 116 PRO A N 1
ATOM 947 C CA . PRO A 1 116 ? 2.142 -0.992 11.144 1.00 89.31 116 PRO A CA 1
ATOM 948 C C . PRO A 1 116 ? 3.304 -1.980 11.197 1.00 89.31 116 PRO A C 1
ATOM 950 O O . PRO A 1 116 ? 4.480 -1.613 11.198 1.00 89.31 116 PRO A O 1
ATOM 953 N N . LYS A 1 117 ? 2.969 -3.267 11.222 1.00 89.38 117 LYS A N 1
ATOM 954 C CA . LYS A 1 117 ? 3.955 -4.316 10.968 1.00 89.38 117 LYS A CA 1
ATOM 955 C C . LYS A 1 117 ? 4.101 -4.515 9.465 1.00 89.38 117 LYS A C 1
ATOM 957 O O . LYS A 1 117 ? 3.113 -4.432 8.739 1.00 89.38 117 LYS A O 1
ATOM 962 N N . ILE A 1 118 ? 5.311 -4.823 9.014 1.00 89.19 118 ILE A N 1
ATOM 963 C CA . ILE A 1 118 ? 5.603 -5.136 7.614 1.00 89.19 118 ILE A CA 1
ATOM 964 C C . ILE A 1 118 ? 6.100 -6.571 7.509 1.00 89.19 118 ILE A C 1
ATOM 966 O O . ILE A 1 118 ? 6.882 -7.044 8.334 1.00 89.19 118 ILE A O 1
ATOM 970 N N . ALA A 1 119 ? 5.652 -7.253 6.462 1.00 88.31 119 ALA A N 1
ATOM 971 C CA . ALA A 1 119 ? 6.148 -8.553 6.053 1.00 88.31 119 ALA A CA 1
ATOM 972 C C . ALA A 1 119 ? 6.322 -8.583 4.535 1.00 88.31 119 ALA A C 1
ATOM 974 O O . ALA A 1 119 ? 5.587 -7.924 3.799 1.00 88.31 119 ALA A O 1
ATOM 975 N N . LEU A 1 120 ? 7.255 -9.409 4.069 1.00 87.31 120 LEU A N 1
ATOM 976 C CA . LEU A 1 120 ? 7.287 -9.838 2.677 1.00 87.31 120 LEU A CA 1
ATOM 977 C C . LEU A 1 120 ? 6.451 -11.106 2.522 1.00 87.31 120 LEU A C 1
ATOM 979 O O . LEU A 1 120 ? 6.312 -11.898 3.456 1.00 87.31 120 LEU A O 1
ATOM 983 N N . SER A 1 121 ? 5.910 -11.316 1.326 1.00 84.38 121 SER A N 1
ATOM 984 C CA . SER A 1 121 ? 5.250 -12.571 0.988 1.00 84.38 121 SER A CA 1
ATOM 985 C C . SER A 1 121 ? 5.704 -13.077 -0.373 1.00 84.38 121 SER A C 1
ATOM 987 O O . SER A 1 121 ? 5.898 -12.299 -1.304 1.00 84.38 121 SER A O 1
ATOM 989 N N . ILE A 1 122 ? 5.878 -14.393 -0.486 1.00 81.62 122 ILE A N 1
ATOM 990 C CA . ILE A 1 122 ? 6.208 -15.078 -1.739 1.00 81.62 122 ILE A CA 1
ATOM 991 C C . ILE A 1 122 ? 5.150 -16.150 -1.952 1.00 81.62 122 ILE A C 1
ATOM 993 O O . ILE A 1 122 ? 4.936 -16.991 -1.085 1.00 81.62 122 ILE A O 1
ATOM 997 N N . ASN A 1 123 ? 4.468 -16.136 -3.100 1.00 78.12 123 ASN A N 1
ATOM 998 C CA . ASN A 1 123 ? 3.426 -17.118 -3.429 1.00 78.12 123 ASN A CA 1
ATOM 999 C C . ASN A 1 123 ? 2.368 -17.286 -2.319 1.00 78.12 123 ASN A C 1
ATOM 1001 O O . ASN A 1 123 ? 1.923 -18.397 -2.043 1.00 78.12 123 ASN A O 1
ATOM 1005 N N . LYS A 1 124 ? 1.970 -16.172 -1.685 1.00 70.81 124 LYS A N 1
ATOM 1006 C CA . LYS A 1 124 ? 1.040 -16.108 -0.538 1.00 70.81 124 LYS A CA 1
ATOM 1007 C C . LYS A 1 124 ? 1.570 -16.695 0.778 1.00 70.81 124 LYS A C 1
ATOM 1009 O O . LYS A 1 124 ? 0.861 -16.634 1.777 1.00 70.81 124 LYS A O 1
ATOM 1014 N N . ALA A 1 125 ? 2.797 -17.213 0.817 1.00 73.56 125 ALA A N 1
ATOM 1015 C CA . ALA A 1 125 ? 3.481 -17.497 2.071 1.00 73.56 125 ALA A CA 1
ATOM 1016 C C . ALA A 1 125 ? 4.018 -16.182 2.644 1.00 73.56 125 ALA A C 1
ATOM 1018 O O . ALA A 1 125 ? 4.825 -15.507 2.005 1.00 73.56 125 ALA A O 1
ATOM 1019 N N . ILE A 1 126 ? 3.532 -15.806 3.824 1.00 76.81 126 ILE A N 1
ATOM 1020 C CA . ILE A 1 126 ? 3.930 -14.588 4.531 1.00 76.81 126 ILE A CA 1
ATOM 1021 C C . ILE A 1 126 ? 5.130 -14.925 5.418 1.00 76.81 126 ILE A C 1
ATOM 1023 O O . ILE A 1 126 ? 5.073 -15.860 6.217 1.00 76.81 126 ILE A O 1
ATOM 1027 N N . PHE A 1 127 ? 6.219 -14.174 5.268 1.00 77.56 127 PHE A N 1
ATOM 1028 C CA . PHE A 1 127 ? 7.348 -14.231 6.193 1.00 77.56 127 PHE A CA 1
ATOM 1029 C C . PHE A 1 127 ? 6.998 -13.493 7.488 1.00 77.56 127 PHE A C 1
ATOM 1031 O O . PHE A 1 127 ? 6.059 -12.702 7.513 1.00 77.56 127 PHE A O 1
ATOM 1038 N N . ALA A 1 128 ? 7.723 -13.765 8.576 1.00 76.00 128 ALA A N 1
ATOM 1039 C CA . ALA A 1 128 ? 7.409 -13.190 9.883 1.00 76.00 128 ALA A CA 1
ATOM 1040 C C . ALA A 1 128 ? 7.223 -11.658 9.792 1.00 76.00 128 ALA A C 1
ATOM 1042 O O . ALA A 1 128 ? 8.070 -10.988 9.203 1.00 76.00 128 ALA A O 1
ATOM 1043 N N . PRO A 1 129 ? 6.117 -11.098 10.317 1.00 78.56 129 PRO A N 1
ATOM 1044 C CA . PRO A 1 129 ? 5.918 -9.659 10.333 1.00 78.56 129 PRO A CA 1
ATOM 1045 C C . PRO A 1 129 ? 6.803 -9.013 11.397 1.00 78.56 129 PRO A C 1
ATOM 1047 O O . PRO A 1 129 ? 6.855 -9.479 12.536 1.00 78.56 129 PRO A O 1
ATOM 1050 N N . TYR A 1 130 ? 7.437 -7.907 11.034 1.00 78.19 130 TYR A N 1
ATOM 1051 C CA . TYR A 1 130 ? 8.335 -7.136 11.890 1.00 78.19 130 TYR A CA 1
ATOM 1052 C C . TYR A 1 130 ? 7.771 -5.734 12.115 1.00 78.19 130 TYR A C 1
ATOM 1054 O O . TYR A 1 130 ? 7.062 -5.199 11.255 1.00 78.19 130 TYR A O 1
ATOM 1062 N N . PHE A 1 131 ? 8.064 -5.119 13.260 1.00 74.56 131 PHE A N 1
ATOM 1063 C CA . PHE A 1 131 ? 7.660 -3.731 13.485 1.00 74.56 131 PHE A CA 1
ATOM 1064 C C . PHE A 1 131 ? 8.556 -2.796 12.676 1.00 74.56 131 PHE A C 1
ATOM 1066 O O . PHE A 1 131 ? 9.772 -2.949 12.689 1.00 74.56 131 PHE A O 1
ATOM 1073 N N . ILE A 1 132 ? 7.989 -1.777 12.020 1.00 70.38 132 ILE A N 1
ATOM 1074 C CA . ILE A 1 132 ? 8.807 -0.796 11.281 1.00 70.38 132 ILE A CA 1
ATOM 1075 C C . ILE A 1 132 ? 9.820 -0.113 12.212 1.00 70.38 132 ILE A C 1
ATOM 1077 O O . ILE A 1 132 ? 10.944 0.158 11.801 1.00 70.38 132 ILE A O 1
ATOM 1081 N N . SER A 1 133 ? 9.459 0.091 13.482 1.00 64.44 133 SER A N 1
ATOM 1082 C CA . SER A 1 133 ? 10.347 0.646 14.510 1.00 64.44 133 SER A CA 1
ATOM 1083 C C . SER A 1 133 ? 11.629 -0.160 14.747 1.00 64.44 133 SER A C 1
ATOM 1085 O O . SER A 1 133 ? 12.561 0.360 15.349 1.00 64.44 133 SER A O 1
ATOM 1087 N N . GLU A 1 134 ? 11.676 -1.426 14.323 1.00 63.72 134 GLU A N 1
ATOM 1088 C CA . GLU A 1 134 ? 12.854 -2.296 14.436 1.00 63.72 134 GLU A CA 1
ATOM 1089 C C . GLU A 1 134 ? 13.833 -2.116 13.264 1.00 63.72 134 GLU A C 1
ATOM 1091 O O . GLU A 1 134 ? 14.948 -2.636 13.308 1.00 63.72 134 GLU A O 1
ATOM 1096 N N . PHE A 1 135 ? 13.450 -1.361 12.229 1.00 64.94 135 PHE A N 1
ATOM 1097 C CA . PHE A 1 135 ? 14.287 -1.073 11.067 1.00 64.94 135 PHE A CA 1
ATOM 1098 C C . PHE A 1 135 ? 14.854 0.346 11.116 1.00 64.94 135 PHE A C 1
ATOM 1100 O O . PHE A 1 135 ? 14.346 1.234 11.797 1.00 64.94 135 PHE A O 1
ATOM 1107 N N . PHE A 1 136 ? 15.928 0.575 10.360 1.00 53.88 136 PHE A N 1
ATOM 1108 C CA . PHE A 1 136 ? 16.532 1.897 10.230 1.00 53.88 136 PHE A CA 1
ATOM 1109 C C . PHE A 1 136 ? 15.635 2.792 9.361 1.00 53.88 136 PHE A C 1
ATOM 1111 O O . PHE A 1 136 ? 15.723 2.781 8.134 1.00 53.88 136 PHE A O 1
ATOM 1118 N N . ILE A 1 137 ? 14.730 3.541 9.995 1.00 55.91 137 ILE A N 1
ATOM 1119 C CA . ILE A 1 137 ? 13.833 4.472 9.305 1.00 55.91 137 ILE A CA 1
ATOM 1120 C C . ILE A 1 137 ? 14.550 5.815 9.134 1.00 55.91 137 ILE A C 1
ATOM 1122 O O . ILE A 1 137 ? 14.852 6.495 10.114 1.00 55.91 137 ILE A O 1
ATOM 1126 N N . HIS A 1 138 ? 14.765 6.245 7.891 1.00 52.59 138 HIS A N 1
ATOM 1127 C CA . HIS A 1 138 ? 15.017 7.657 7.609 1.00 52.59 138 HIS A CA 1
ATOM 1128 C C . HIS A 1 138 ? 13.678 8.366 7.405 1.00 52.59 138 HIS A C 1
ATOM 1130 O O . HIS A 1 138 ? 13.136 8.358 6.304 1.00 52.59 138 HIS A O 1
ATOM 1136 N N . VAL A 1 139 ? 13.151 8.970 8.471 1.00 52.25 139 VAL A N 1
ATOM 1137 C CA . VAL A 1 139 ? 12.006 9.885 8.376 1.00 52.25 139 VAL A CA 1
ATOM 1138 C C . VAL A 1 139 ? 12.518 11.218 7.832 1.00 52.25 139 VAL A C 1
ATOM 1140 O O . VAL A 1 139 ? 13.496 11.761 8.351 1.00 52.25 139 VAL A O 1
ATOM 1143 N N . LEU A 1 140 ? 11.909 11.714 6.755 1.00 47.38 140 LEU A N 1
ATOM 1144 C CA . LEU A 1 140 ? 12.138 13.081 6.295 1.00 47.38 140 LEU A CA 1
ATOM 1145 C C . LEU A 1 140 ? 11.296 13.999 7.193 1.00 47.38 140 LEU A C 1
ATOM 1147 O O . LEU A 1 140 ? 10.085 13.812 7.273 1.00 47.38 140 LEU A O 1
ATOM 1151 N N . ASN A 1 141 ? 11.959 14.906 7.915 1.00 45.03 141 ASN A N 1
ATOM 1152 C CA . ASN A 1 141 ? 11.324 15.967 8.706 1.00 45.03 141 ASN A CA 1
ATOM 1153 C C . ASN A 1 141 ? 11.138 17.226 7.864 1.00 45.03 141 ASN A C 1
ATOM 1155 O O . ASN A 1 141 ? 12.041 17.490 7.033 1.00 45.03 141 ASN A O 1
#

Secondary structure (DSSP, 8-state):
-------------SS--PPPBP--S-S--SSSSB-TTEEEEE-TT-EE--BTTBPBEESS--SSTT-EE---EE--SS-EEEEEPPP--TT---B---S--------S-S-GGGSPEE--EETTEEPPPEEGGGS------